Protein AF-A0A3P6GU31-F1 (afdb_monomer_lite)

pLDDT: mean 77.69, std 10.64, range [45.56, 94.94]

Radius of gyration: 26.16 Å; chains: 1; bounding box: 77×28×42 Å

Sequence (74 aa):
MSRRLTAEEKGKGVRTPAPSGNYKRIRAPELDTSALIHANLLTLIGRLTNPQAQQVKDVISALPKKWNLEGSVT

Foldseek 3Di:
DDDDDDCVRVVHDPPDPDPPDDPDDDDDDDDDCVVVCVVCVPPDDDDDPDCPVDPPVNVVVCVVVPPPPPDDDD

Structure (mmCIF, N/CA/C/O backbone):
data_AF-A0A3P6GU31-F1
#
_entry.id   AF-A0A3P6GU31-F1
#
loop_
_atom_site.group_PDB
_atom_site.id
_atom_site.type_symbol
_atom_site.label_atom_id
_atom_site.label_alt_id
_atom_site.label_comp_id
_atom_site.label_asym_id
_atom_site.label_entity_id
_atom_site.label_seq_id
_atom_site.pdbx_PDB_ins_code
_atom_site.Cartn_x
_atom_site.Cartn_y
_atom_site.Cartn_z
_atom_site.occupancy
_atom_site.B_iso_or_equiv
_atom_site.auth_seq_id
_atom_site.auth_comp_id
_atom_site.auth_asym_id
_atom_site.auth_atom_id
_atom_site.pdbx_PDB_model_num
ATOM 1 N N . MET A 1 1 ? 55.464 19.768 13.380 1.00 45.56 1 MET A N 1
ATOM 2 C CA . MET A 1 1 ? 54.736 20.605 12.400 1.00 45.56 1 MET A CA 1
ATOM 3 C C . MET A 1 1 ? 54.048 19.689 11.397 1.00 45.56 1 MET A C 1
ATOM 5 O O . MET A 1 1 ? 54.699 19.199 10.484 1.00 45.56 1 MET A O 1
ATOM 9 N N . SER A 1 2 ? 52.773 19.365 11.607 1.00 66.94 2 SER A N 1
ATOM 10 C CA . SER A 1 2 ? 51.998 18.495 10.713 1.00 66.94 2 SER A CA 1
ATOM 11 C C . SER A 1 2 ? 51.495 19.294 9.504 1.00 66.94 2 SER A C 1
ATOM 13 O O . SER A 1 2 ? 50.786 20.289 9.650 1.00 66.94 2 SER A O 1
ATOM 15 N N . ARG A 1 3 ? 51.900 18.887 8.293 1.00 82.75 3 ARG A N 1
ATOM 16 C CA . ARG A 1 3 ? 51.482 19.526 7.035 1.00 82.75 3 ARG A CA 1
ATOM 17 C C . ARG A 1 3 ? 49.973 19.339 6.830 1.00 82.75 3 ARG A C 1
ATOM 19 O O . ARG A 1 3 ? 49.441 18.254 7.051 1.00 82.75 3 ARG A O 1
ATOM 26 N N . ARG A 1 4 ? 49.272 20.393 6.391 1.00 80.00 4 ARG A N 1
ATOM 27 C CA . ARG A 1 4 ? 47.855 20.306 5.997 1.00 80.00 4 ARG A CA 1
ATOM 28 C C . ARG A 1 4 ? 47.722 19.441 4.738 1.00 80.00 4 ARG A C 1
ATOM 30 O O . ARG A 1 4 ? 48.269 19.808 3.704 1.00 80.00 4 ARG A O 1
ATOM 37 N N . LEU A 1 5 ? 46.960 18.347 4.838 1.00 81.19 5 LEU A N 1
ATOM 38 C CA . LEU A 1 5 ? 46.599 17.500 3.694 1.00 81.19 5 LEU A CA 1
ATOM 39 C C . LEU A 1 5 ? 45.665 18.251 2.733 1.00 81.19 5 LEU A C 1
ATOM 41 O O . LEU A 1 5 ? 44.743 18.964 3.171 1.00 81.19 5 LEU A O 1
ATOM 45 N N . THR A 1 6 ? 45.911 18.072 1.441 1.00 79.50 6 THR A N 1
ATOM 46 C CA . THR A 1 6 ? 45.111 18.589 0.326 1.00 79.50 6 THR A CA 1
ATOM 47 C C . THR A 1 6 ? 43.735 17.909 0.270 1.00 79.50 6 THR A C 1
ATOM 49 O O . THR A 1 6 ? 43.469 16.935 0.977 1.00 79.50 6 THR A O 1
ATOM 52 N N . ALA A 1 7 ? 42.802 18.463 -0.510 1.00 75.00 7 ALA A N 1
ATOM 53 C CA . ALA A 1 7 ? 41.444 17.918 -0.617 1.00 75.00 7 ALA A CA 1
ATOM 54 C C . ALA A 1 7 ? 41.428 16.496 -1.211 1.00 75.00 7 ALA A C 1
ATOM 56 O O . ALA A 1 7 ? 40.675 15.645 -0.733 1.00 75.00 7 ALA A O 1
ATOM 57 N N . GLU A 1 8 ? 42.314 16.237 -2.176 1.00 73.00 8 GLU A N 1
ATOM 58 C CA . GLU A 1 8 ? 42.507 14.935 -2.823 1.00 73.00 8 GLU A CA 1
ATOM 59 C C . GLU A 1 8 ? 43.047 13.893 -1.836 1.00 73.00 8 GLU A C 1
ATOM 61 O O . GLU A 1 8 ? 42.455 12.827 -1.689 1.00 73.00 8 GLU A O 1
ATOM 66 N N . GLU A 1 9 ? 44.086 14.236 -1.066 1.00 78.56 9 GLU A N 1
ATOM 67 C CA . GLU A 1 9 ? 44.654 13.362 -0.023 1.00 78.56 9 GLU A CA 1
ATOM 68 C C . GLU A 1 9 ? 43.652 13.050 1.100 1.00 78.56 9 GLU A C 1
ATOM 70 O O . GLU A 1 9 ? 43.719 11.999 1.732 1.00 78.56 9 GLU A O 1
ATOM 75 N N . LYS A 1 10 ? 42.696 13.953 1.353 1.00 82.06 10 LYS A N 1
ATOM 76 C CA . LYS A 1 10 ? 41.604 13.745 2.320 1.00 82.06 10 LYS A CA 1
ATOM 77 C C . LYS A 1 10 ? 40.458 12.889 1.769 1.00 82.06 10 LYS A C 1
ATOM 79 O O . LYS A 1 10 ? 39.494 12.663 2.499 1.00 82.06 10 LYS A O 1
ATOM 84 N N . GLY A 1 11 ? 40.503 12.485 0.497 1.00 70.62 11 GLY A N 1
ATOM 85 C CA . GLY A 1 11 ? 39.402 11.791 -0.178 1.00 70.62 11 GLY A CA 1
ATOM 86 C C . GLY A 1 11 ? 38.137 12.644 -0.329 1.00 70.62 11 GLY A C 1
ATOM 87 O O . GLY A 1 11 ? 37.055 12.117 -0.582 1.00 70.62 11 GLY A O 1
ATOM 88 N N . LYS A 1 12 ? 38.235 13.970 -0.157 1.00 69.06 12 LYS A N 1
ATOM 89 C CA . LYS A 1 12 ? 37.092 14.881 -0.261 1.00 69.06 12 LYS A CA 1
ATOM 90 C C . LYS A 1 12 ? 36.988 15.403 -1.687 1.00 69.06 12 LYS A C 1
ATOM 92 O O . LYS A 1 12 ? 37.660 16.360 -2.052 1.00 69.06 12 LYS A O 1
ATOM 97 N N . GLY A 1 13 ? 36.085 14.806 -2.460 1.00 67.88 13 GLY A N 1
ATOM 98 C CA . GLY A 1 13 ? 35.591 15.412 -3.696 1.00 67.88 13 GLY A CA 1
ATOM 99 C C . GLY A 1 13 ? 36.417 15.144 -4.951 1.00 67.88 13 GLY A C 1
ATOM 100 O O . GLY A 1 13 ? 36.436 15.998 -5.835 1.00 67.88 13 GLY A O 1
ATOM 101 N N . VAL A 1 14 ? 37.038 13.967 -5.090 1.00 65.25 14 VAL A N 1
ATOM 102 C CA . VAL A 1 14 ? 37.475 13.514 -6.420 1.00 65.25 14 VAL A CA 1
ATOM 103 C C . VAL A 1 14 ? 36.215 13.274 -7.249 1.00 65.25 14 VAL A C 1
ATOM 105 O O . VAL A 1 14 ? 35.537 12.257 -7.113 1.00 65.25 14 VAL A O 1
ATOM 108 N N . ARG A 1 15 ? 35.849 14.269 -8.059 1.00 64.69 15 ARG A N 1
ATOM 109 C CA . ARG A 1 15 ? 34.740 14.183 -9.004 1.00 64.69 15 ARG A CA 1
ATOM 110 C C . ARG A 1 15 ? 35.086 13.085 -10.001 1.00 64.69 15 ARG A C 1
ATOM 112 O O . ARG A 1 15 ? 35.946 13.282 -10.855 1.00 64.69 15 ARG A O 1
ATOM 119 N N . THR A 1 16 ? 34.429 11.934 -9.887 1.00 71.31 16 THR A N 1
ATOM 120 C CA . THR A 1 16 ? 34.522 10.889 -10.905 1.00 71.31 16 THR A CA 1
ATOM 121 C C . THR A 1 16 ? 34.149 11.524 -12.248 1.00 71.31 16 THR A C 1
ATOM 123 O O . THR A 1 16 ? 33.134 12.235 -12.304 1.00 71.31 16 THR A O 1
ATOM 126 N N . PRO A 1 17 ? 34.958 11.360 -13.310 1.00 70.38 17 PRO A N 1
ATOM 127 C CA . PRO A 1 17 ? 34.582 11.856 -14.625 1.00 70.38 17 PRO A CA 1
ATOM 128 C C . PRO A 1 17 ? 33.201 11.300 -14.973 1.00 70.38 17 PRO A C 1
ATOM 130 O O . PRO A 1 17 ? 32.910 10.131 -14.707 1.00 70.38 17 PRO A O 1
ATOM 133 N N . ALA A 1 18 ? 32.326 12.161 -15.498 1.00 69.44 18 ALA A N 1
ATOM 134 C CA . ALA A 1 18 ? 30.996 11.737 -15.913 1.00 69.44 18 ALA A CA 1
ATOM 135 C C . ALA A 1 18 ? 31.150 10.558 -16.890 1.00 69.44 18 ALA A C 1
ATOM 137 O O . ALA A 1 18 ? 32.008 10.638 -17.774 1.00 69.44 18 ALA A O 1
ATOM 138 N N . PRO A 1 19 ? 30.379 9.466 -16.732 1.00 69.06 19 PRO A N 1
ATOM 139 C CA . PRO A 1 19 ? 30.511 8.307 -17.602 1.00 69.06 19 PRO A CA 1
ATOM 140 C C . PRO A 1 19 ? 30.341 8.753 -19.059 1.00 69.06 19 PRO A C 1
ATOM 142 O O . PRO A 1 19 ? 29.311 9.313 -19.433 1.00 69.06 19 PRO A O 1
ATOM 145 N N . SER A 1 20 ? 31.373 8.535 -19.876 1.00 69.19 20 SER A N 1
ATOM 146 C CA . SER A 1 20 ? 31.410 8.905 -21.293 1.00 69.19 20 SER A CA 1
ATOM 147 C C . SER A 1 20 ? 30.671 7.864 -22.134 1.00 69.19 20 SER A C 1
ATOM 149 O O . SER A 1 20 ? 31.262 7.160 -22.952 1.00 69.19 20 SER A O 1
ATOM 151 N N . GLY A 1 21 ? 29.374 7.712 -21.887 1.00 69.06 21 GLY A N 1
ATOM 152 C CA . GLY A 1 21 ? 28.528 6.772 -22.605 1.00 69.06 21 GLY A CA 1
ATOM 153 C C . GLY A 1 21 ? 27.208 7.418 -22.975 1.00 69.06 21 GLY A C 1
ATOM 154 O O . GLY A 1 21 ? 26.545 8.009 -22.125 1.00 69.06 21 GLY A O 1
ATOM 155 N N . ASN A 1 22 ? 26.805 7.275 -24.239 1.00 69.81 22 ASN A N 1
ATOM 156 C CA . ASN A 1 22 ? 25.426 7.519 -24.644 1.00 69.81 22 ASN A CA 1
ATOM 157 C C . ASN A 1 22 ? 24.512 6.702 -23.725 1.00 69.81 22 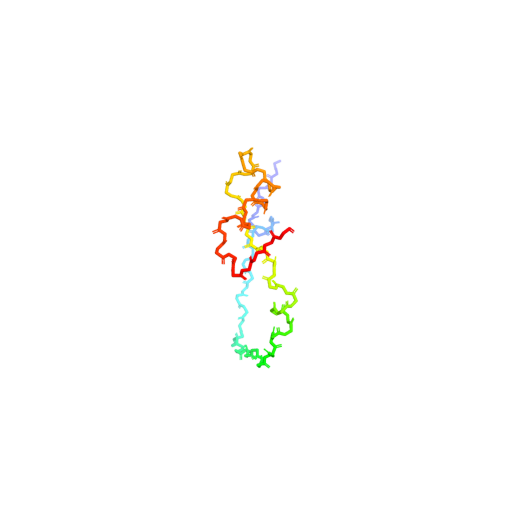ASN A C 1
ATOM 159 O O . ASN A 1 22 ? 24.513 5.470 -23.791 1.00 69.81 22 ASN A O 1
ATOM 163 N N . TYR A 1 23 ? 23.748 7.373 -22.862 1.00 68.25 23 TYR A N 1
ATOM 164 C CA . TYR A 1 23 ? 22.723 6.719 -22.060 1.00 68.25 23 TYR A CA 1
ATOM 165 C C . TYR A 1 23 ? 21.754 6.022 -23.014 1.00 68.25 23 TYR A C 1
ATOM 167 O O . TYR A 1 23 ? 20.979 6.669 -23.723 1.00 68.25 23 TYR A O 1
ATOM 175 N N . LYS A 1 24 ? 21.813 4.689 -23.067 1.00 73.62 24 LYS A N 1
ATOM 176 C CA . LYS A 1 24 ? 20.828 3.907 -23.808 1.00 73.62 24 LYS A 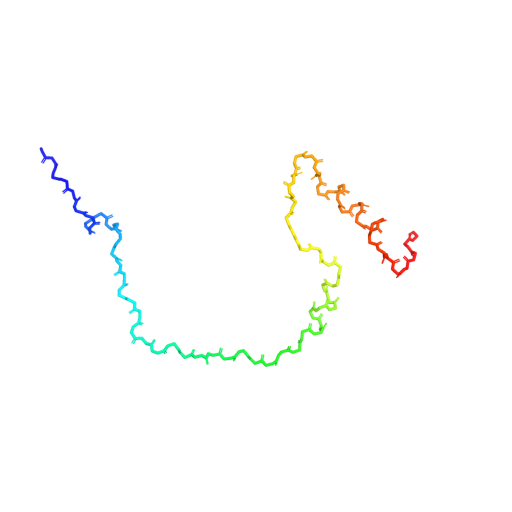CA 1
ATOM 177 C C . LYS A 1 24 ? 19.490 4.102 -23.107 1.00 73.62 24 LYS A C 1
ATOM 179 O O . LYS A 1 24 ? 19.343 3.755 -21.939 1.00 73.62 24 LYS A O 1
ATOM 184 N N . ARG A 1 25 ? 18.522 4.689 -23.810 1.00 76.75 25 ARG A N 1
ATOM 185 C CA . ARG A 1 25 ? 17.146 4.804 -23.324 1.00 76.75 25 ARG A CA 1
ATOM 186 C C . ARG A 1 25 ? 16.530 3.412 -23.322 1.00 76.75 25 ARG A C 1
ATOM 188 O O . ARG A 1 25 ? 16.162 2.895 -24.370 1.00 76.75 25 ARG A O 1
ATOM 195 N N . ILE A 1 26 ? 16.460 2.801 -22.148 1.00 81.31 26 ILE A N 1
ATOM 196 C CA . ILE A 1 26 ? 15.771 1.530 -21.949 1.00 81.31 26 ILE A CA 1
ATOM 197 C C . ILE A 1 26 ? 14.312 1.874 -21.652 1.00 81.31 26 ILE A C 1
ATOM 199 O O . ILE A 1 26 ? 14.037 2.616 -20.709 1.00 81.31 26 ILE A O 1
ATOM 203 N N . ARG A 1 27 ? 13.378 1.396 -22.479 1.00 81.81 27 ARG A N 1
ATOM 204 C CA . ARG A 1 27 ? 11.943 1.520 -22.202 1.00 81.81 27 ARG A CA 1
ATOM 205 C C . ARG A 1 27 ? 11.512 0.287 -21.419 1.00 81.81 27 ARG A C 1
ATOM 207 O O . ARG A 1 27 ? 11.845 -0.827 -21.815 1.00 81.81 27 ARG A O 1
ATOM 214 N N . ALA A 1 28 ? 10.802 0.493 -20.314 1.00 83.25 28 ALA A N 1
ATOM 215 C CA . ALA A 1 28 ? 10.185 -0.616 -19.603 1.00 83.25 28 ALA A CA 1
ATOM 216 C C . ALA A 1 28 ? 9.160 -1.309 -20.523 1.00 83.25 28 ALA A C 1
ATOM 218 O O . ALA A 1 28 ? 8.486 -0.614 -21.295 1.00 83.25 28 ALA A O 1
ATOM 219 N N . PRO A 1 29 ? 9.057 -2.647 -20.475 1.00 88.44 29 PRO A N 1
ATOM 220 C CA . PRO A 1 29 ? 7.998 -3.361 -21.171 1.00 88.44 29 PRO A CA 1
ATOM 221 C C . PRO A 1 29 ? 6.629 -2.949 -20.622 1.00 88.44 29 PRO A C 1
ATOM 223 O O . PRO A 1 29 ? 6.510 -2.492 -19.482 1.00 88.44 29 PRO A O 1
ATOM 226 N N . GLU A 1 30 ? 5.598 -3.116 -21.443 1.00 89.06 30 GLU A N 1
ATOM 227 C CA . GLU A 1 30 ? 4.219 -2.964 -20.994 1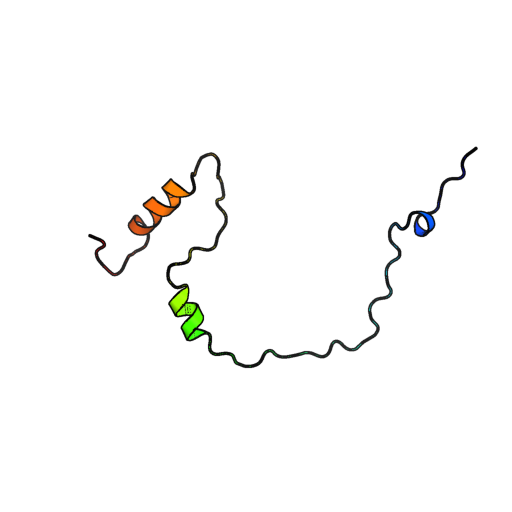.00 89.06 30 GLU A CA 1
ATOM 228 C C . GLU A 1 30 ? 3.898 -4.103 -20.021 1.00 89.06 30 GLU A C 1
ATOM 230 O O . GLU A 1 30 ? 4.072 -5.277 -20.349 1.00 89.06 30 GLU A O 1
ATOM 235 N N . LEU A 1 31 ? 3.523 -3.748 -18.793 1.00 90.19 31 LEU A N 1
ATOM 236 C CA . LEU A 1 31 ? 3.289 -4.695 -17.712 1.00 90.19 31 LEU A CA 1
ATOM 237 C C . LEU A 1 31 ? 1.862 -4.514 -17.212 1.00 90.19 31 LEU A C 1
ATOM 239 O O . LEU A 1 31 ? 1.479 -3.411 -16.815 1.00 90.19 31 LEU A O 1
ATOM 243 N N . ASP A 1 32 ? 1.088 -5.595 -17.221 1.00 93.81 32 ASP A N 1
ATOM 244 C CA . ASP A 1 32 ? -0.232 -5.584 -16.608 1.00 93.81 32 ASP A CA 1
ATOM 245 C C . ASP A 1 32 ? -0.083 -5.505 -15.082 1.00 93.81 32 ASP A C 1
ATOM 247 O O . ASP A 1 32 ? 0.489 -6.386 -14.438 1.00 93.81 32 ASP A O 1
ATOM 251 N N . THR A 1 33 ? -0.582 -4.413 -14.504 1.00 93.19 33 THR A N 1
ATOM 252 C CA . THR A 1 33 ? -0.521 -4.132 -13.062 1.00 93.19 33 THR A CA 1
ATOM 253 C C . THR A 1 33 ? -1.869 -4.310 -12.372 1.00 93.19 33 THR A C 1
ATOM 255 O O . THR A 1 33 ? -1.967 -4.082 -11.166 1.00 93.19 33 THR A O 1
ATOM 258 N N . SER A 1 34 ? -2.894 -4.777 -13.090 1.00 94.94 34 SER A N 1
ATOM 259 C CA . SER A 1 34 ? -4.266 -4.918 -12.589 1.00 94.94 34 SER A CA 1
ATOM 260 C C . SER A 1 34 ? -4.335 -5.744 -11.302 1.00 94.94 34 SER A C 1
ATOM 262 O O . SER A 1 34 ? -4.981 -5.344 -10.334 1.00 94.94 34 SER A O 1
ATOM 264 N N . ALA A 1 35 ? -3.591 -6.852 -11.243 1.00 93.44 35 ALA A N 1
ATOM 265 C CA . ALA A 1 35 ? -3.521 -7.707 -10.059 1.00 93.44 35 ALA A CA 1
ATOM 266 C C . ALA A 1 35 ? -2.885 -6.999 -8.847 1.00 93.44 35 ALA A C 1
ATOM 268 O O . ALA A 1 35 ? -3.364 -7.139 -7.722 1.00 93.44 35 ALA A O 1
ATOM 269 N N . LEU A 1 36 ? -1.829 -6.208 -9.070 1.00 90.06 36 LEU A N 1
ATOM 270 C CA . LEU A 1 36 ? -1.146 -5.457 -8.011 1.00 90.06 36 LEU A CA 1
ATOM 271 C C . LEU A 1 36 ? -2.007 -4.305 -7.496 1.00 90.06 36 LEU A C 1
ATOM 273 O O . LEU A 1 36 ? -2.028 -4.058 -6.292 1.00 90.06 36 LEU A O 1
ATOM 277 N N . ILE A 1 37 ? -2.731 -3.632 -8.393 1.00 88.69 37 ILE A N 1
ATOM 278 C CA . ILE A 1 37 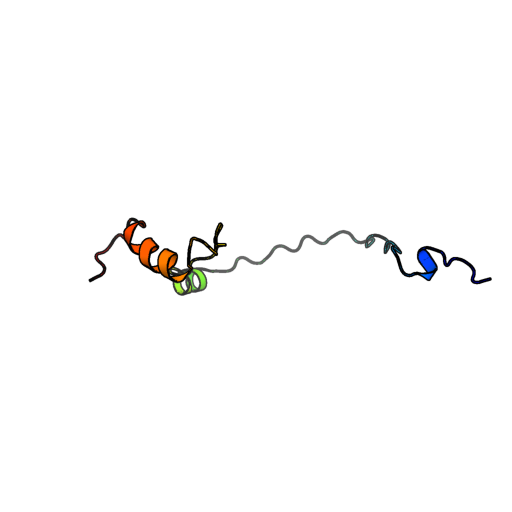? -3.698 -2.595 -8.033 1.00 88.69 37 ILE A CA 1
ATOM 279 C C . ILE A 1 37 ? -4.791 -3.215 -7.168 1.00 88.69 37 ILE A C 1
ATOM 281 O O . ILE A 1 37 ? -5.003 -2.746 -6.054 1.00 88.69 37 ILE A O 1
ATOM 285 N N . HIS A 1 38 ? -5.410 -4.311 -7.620 1.00 90.62 38 HIS A N 1
ATOM 286 C CA . HIS A 1 38 ? -6.467 -4.997 -6.876 1.00 90.62 38 HIS A CA 1
ATOM 287 C C . HIS A 1 38 ? -6.002 -5.450 -5.483 1.00 90.62 38 HIS A C 1
ATOM 289 O O . HIS A 1 38 ? -6.700 -5.237 -4.495 1.00 90.62 38 HIS A O 1
ATOM 295 N N . ALA A 1 39 ? -4.791 -6.008 -5.379 1.00 91.12 39 ALA A N 1
ATOM 296 C CA . ALA A 1 39 ? -4.213 -6.438 -4.106 1.00 91.12 39 ALA A CA 1
ATOM 297 C C . ALA A 1 39 ? -3.932 -5.284 -3.121 1.00 91.12 39 ALA A C 1
ATOM 299 O O . ALA A 1 39 ? -3.829 -5.526 -1.922 1.00 91.12 39 ALA A O 1
ATOM 300 N N . ASN A 1 40 ? -3.806 -4.043 -3.605 1.00 87.38 40 ASN A N 1
ATOM 301 C CA . ASN A 1 40 ? -3.438 -2.869 -2.804 1.00 87.38 40 ASN A CA 1
ATOM 302 C C . ASN A 1 40 ? -4.515 -1.773 -2.793 1.00 87.38 40 ASN A C 1
ATOM 304 O O . ASN A 1 40 ? -4.225 -0.641 -2.408 1.00 87.38 40 ASN A O 1
ATOM 308 N N . LEU A 1 41 ? -5.756 -2.085 -3.186 1.00 84.00 41 LEU A N 1
ATOM 309 C CA . LEU A 1 41 ? -6.846 -1.101 -3.276 1.00 84.00 41 LEU A CA 1
ATOM 310 C C . LEU A 1 41 ? -7.104 -0.350 -1.961 1.00 84.00 41 LEU A C 1
ATOM 312 O O . LEU A 1 41 ? -7.487 0.815 -1.985 1.00 84.00 41 LEU A O 1
ATOM 316 N N . LEU A 1 42 ? -6.881 -1.005 -0.819 1.00 81.75 42 LEU A N 1
ATOM 317 C CA . LEU A 1 42 ? -7.112 -0.443 0.517 1.00 81.75 42 LEU A CA 1
ATOM 318 C C . LEU A 1 42 ? -5.826 0.057 1.198 1.00 81.75 42 LEU A C 1
ATOM 320 O O . LEU A 1 42 ? -5.825 0.350 2.394 1.00 81.75 42 LEU A O 1
ATOM 324 N N . THR A 1 43 ? -4.722 0.158 0.458 1.00 83.62 43 THR A N 1
ATOM 325 C CA . THR A 1 43 ? -3.438 0.607 1.000 1.00 83.62 43 THR A CA 1
ATOM 326 C C . THR A 1 43 ? -3.343 2.131 0.946 1.00 83.62 43 THR A C 1
ATOM 328 O O . THR A 1 43 ? -3.313 2.730 -0.127 1.00 83.62 43 THR A O 1
ATOM 331 N N . LEU A 1 44 ? -3.230 2.781 2.108 1.00 79.06 44 LEU A N 1
ATOM 332 C CA . LEU A 1 44 ? -2.961 4.218 2.194 1.00 79.06 44 LEU A CA 1
ATOM 333 C C . LEU A 1 44 ? -1.450 4.481 2.259 1.00 79.06 44 LEU A C 1
ATOM 335 O O . LEU A 1 44 ? -0.788 4.083 3.216 1.00 79.06 44 LEU A O 1
ATOM 339 N N . ILE A 1 45 ? -0.915 5.215 1.281 1.00 82.94 45 ILE A N 1
ATOM 340 C CA . ILE A 1 45 ? 0.498 5.617 1.240 1.00 82.94 45 ILE A CA 1
ATOM 341 C C . ILE A 1 45 ? 0.596 7.128 1.463 1.00 82.94 45 ILE A C 1
ATOM 343 O O . ILE A 1 45 ? 0.049 7.917 0.696 1.00 82.94 45 ILE A O 1
ATOM 347 N N . GLY A 1 46 ? 1.311 7.551 2.506 1.00 83.75 46 GLY A N 1
ATOM 348 C CA . GLY A 1 46 ? 1.490 8.968 2.811 1.00 83.75 46 GLY A CA 1
ATOM 349 C C . GLY A 1 46 ? 2.331 9.222 4.059 1.00 83.75 46 GLY A C 1
ATOM 350 O O . GLY A 1 46 ? 2.762 8.295 4.741 1.00 83.75 46 GLY A O 1
ATOM 351 N N . ARG A 1 47 ? 2.570 10.503 4.358 1.00 79.56 47 ARG A N 1
ATOM 352 C CA . ARG A 1 47 ? 3.239 10.957 5.588 1.00 79.56 47 ARG A CA 1
ATOM 353 C C . ARG A 1 47 ? 2.243 11.737 6.437 1.00 79.56 47 ARG A C 1
ATOM 355 O O . ARG A 1 47 ? 1.535 12.585 5.898 1.00 79.56 47 ARG A O 1
ATOM 362 N N . LEU A 1 48 ? 2.218 11.496 7.748 1.00 84.38 48 LEU A N 1
ATOM 363 C CA . LEU A 1 48 ? 1.497 12.383 8.661 1.00 84.38 48 LEU A CA 1
ATOM 364 C C . LEU A 1 48 ? 2.261 13.699 8.800 1.00 84.38 48 LEU A C 1
ATOM 366 O O . LEU A 1 48 ? 3.470 13.703 9.026 1.00 84.38 48 LEU A O 1
ATOM 370 N N . THR A 1 49 ? 1.546 14.813 8.676 1.00 83.62 49 THR A N 1
ATOM 371 C CA . THR A 1 49 ? 2.117 16.160 8.781 1.00 83.62 49 THR A CA 1
ATOM 372 C C . THR A 1 49 ? 2.415 16.552 10.224 1.00 83.62 49 THR A C 1
ATOM 374 O O . THR A 1 49 ? 3.377 17.278 10.457 1.00 83.62 49 THR A O 1
ATOM 377 N N . ASN A 1 50 ? 1.645 16.052 11.199 1.00 86.50 50 ASN A N 1
ATOM 378 C CA . ASN A 1 50 ? 1.889 16.304 12.620 1.00 86.50 50 ASN A CA 1
ATOM 379 C C . ASN A 1 50 ? 1.697 15.038 13.478 1.00 86.50 50 ASN A C 1
ATOM 381 O O . ASN A 1 50 ? 0.649 14.879 14.098 1.00 86.50 50 ASN A O 1
ATOM 385 N N . PRO A 1 51 ? 2.705 14.152 13.571 1.00 81.94 51 PRO A N 1
ATOM 386 C CA . PRO A 1 51 ? 2.596 12.893 14.316 1.00 81.94 51 PRO A CA 1
ATOM 387 C C . PRO A 1 51 ? 2.359 13.059 15.826 1.00 81.94 51 PRO A C 1
ATOM 389 O O . PRO A 1 51 ? 1.894 12.128 16.475 1.00 81.94 51 PRO A O 1
ATOM 392 N N . GLN A 1 52 ? 2.697 14.225 16.392 1.00 84.44 52 GLN A N 1
ATOM 393 C CA . GLN A 1 52 ? 2.528 14.517 17.821 1.00 84.44 52 GLN A CA 1
ATOM 394 C C . GLN A 1 52 ? 1.063 14.815 18.165 1.00 84.44 52 GLN A C 1
ATOM 396 O O . GLN A 1 52 ? 0.561 14.352 19.184 1.00 84.44 52 GLN A O 1
ATOM 401 N N . ALA A 1 53 ? 0.369 15.562 17.302 1.00 84.44 53 ALA A N 1
ATOM 402 C CA . ALA A 1 53 ? -1.046 15.887 17.488 1.00 84.44 53 ALA A CA 1
ATOM 403 C C . ALA A 1 53 ? -1.996 14.907 16.777 1.00 84.44 53 ALA A C 1
ATOM 405 O O . ALA A 1 53 ? -3.155 14.786 17.159 1.00 84.44 53 ALA A O 1
ATOM 406 N N . GLN A 1 54 ? -1.528 14.228 15.729 1.00 82.94 54 GLN A N 1
ATOM 407 C CA . GLN A 1 54 ? -2.300 13.285 14.926 1.00 82.94 54 GLN A CA 1
AT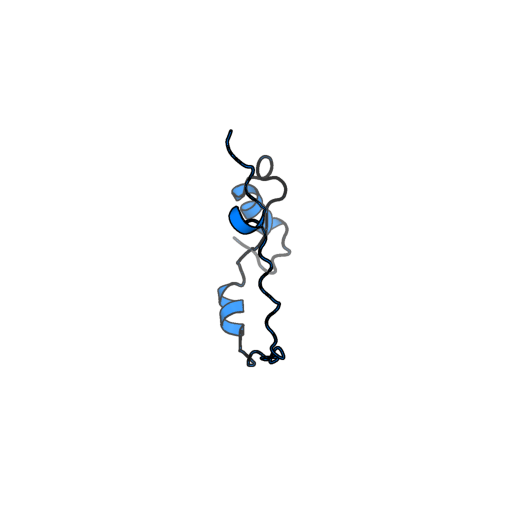OM 408 C C . GLN A 1 54 ? -1.687 11.900 15.100 1.00 82.94 54 GLN A C 1
ATOM 410 O O . GLN A 1 54 ? -0.742 11.534 14.401 1.00 82.94 54 GLN A O 1
ATOM 415 N N . GLN A 1 55 ? -2.208 11.119 16.044 1.00 86.38 55 GLN A N 1
ATOM 416 C CA . GLN A 1 55 ? -1.771 9.733 16.158 1.00 86.38 55 GLN A CA 1
ATOM 417 C C . GLN A 1 55 ? -2.273 8.949 14.944 1.00 86.38 55 GLN A C 1
ATOM 419 O O . GLN A 1 55 ? -3.414 9.104 14.507 1.00 86.38 55 GLN A O 1
ATOM 424 N N . VAL A 1 56 ? -1.426 8.065 14.414 1.00 83.88 56 VAL A N 1
ATOM 425 C CA . VAL A 1 56 ? -1.727 7.255 13.220 1.00 83.88 56 VAL A CA 1
ATOM 426 C C . VAL A 1 56 ? -3.053 6.502 13.370 1.00 83.88 56 VAL A C 1
ATOM 428 O O . VAL A 1 56 ? -3.863 6.487 12.448 1.00 83.88 56 VAL A O 1
ATOM 431 N N . LYS A 1 57 ? -3.313 5.945 14.558 1.00 83.38 57 LYS A N 1
ATOM 432 C CA . LYS A 1 57 ? -4.550 5.215 14.876 1.00 83.38 57 LYS A CA 1
ATOM 433 C C . LYS A 1 57 ? -5.817 6.077 14.719 1.00 83.38 57 LYS A C 1
ATOM 435 O O . LYS A 1 57 ? -6.838 5.605 14.218 1.00 83.38 57 LYS A O 1
ATOM 440 N N . ASP A 1 58 ? -5.743 7.350 15.105 1.00 85.12 58 ASP A N 1
ATOM 441 C CA . ASP A 1 58 ? -6.882 8.272 15.089 1.00 85.12 58 ASP A CA 1
ATOM 442 C C . ASP A 1 58 ? -7.169 8.718 13.651 1.00 85.12 58 ASP A C 1
ATOM 444 O O . ASP A 1 58 ? -8.319 8.844 13.238 1.00 85.12 58 ASP A O 1
ATOM 448 N N . VAL A 1 59 ? -6.116 8.878 12.845 1.00 83.38 59 VAL A N 1
ATOM 449 C CA . VAL A 1 59 ? -6.245 9.159 11.411 1.00 83.38 59 VAL A CA 1
ATOM 450 C C . VAL A 1 59 ? -6.856 7.964 10.677 1.00 83.38 59 VAL A C 1
ATOM 452 O O . VAL A 1 59 ? -7.824 8.147 9.943 1.00 83.38 59 VAL A O 1
ATOM 455 N N . ILE A 1 60 ? -6.355 6.745 10.910 1.00 84.12 60 ILE A N 1
ATOM 456 C CA . ILE A 1 60 ? -6.879 5.521 10.277 1.00 84.12 60 ILE A CA 1
ATOM 457 C C . ILE A 1 60 ? -8.364 5.323 10.600 1.00 84.12 60 ILE A C 1
ATOM 459 O O . ILE A 1 60 ? -9.150 5.041 9.702 1.00 84.12 60 ILE A O 1
ATOM 463 N N . SER A 1 61 ? -8.772 5.523 11.854 1.00 83.88 61 SER A N 1
ATOM 464 C CA . SER A 1 61 ? -10.177 5.375 12.265 1.00 83.88 61 SER A CA 1
ATOM 465 C C . SER 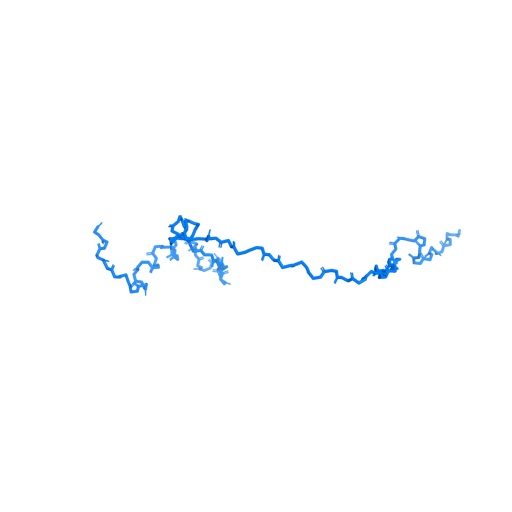A 1 61 ? -11.100 6.491 11.755 1.00 83.88 61 SER A C 1
ATOM 467 O O . SER A 1 61 ? -12.305 6.274 11.602 1.00 83.88 61 SER A O 1
ATOM 469 N N . ALA A 1 62 ? -10.567 7.681 11.462 1.00 82.56 62 ALA A N 1
ATOM 470 C CA . ALA A 1 62 ? -11.337 8.794 10.909 1.00 82.56 62 ALA A CA 1
ATOM 471 C C . ALA A 1 62 ? -11.512 8.726 9.382 1.00 82.56 62 ALA A C 1
ATOM 473 O O . ALA A 1 62 ? -12.470 9.301 8.861 1.00 82.56 62 ALA A O 1
ATOM 474 N N . LEU A 1 63 ? -10.611 8.053 8.661 1.00 79.06 63 LEU A N 1
ATOM 475 C CA . LEU A 1 63 ? -10.624 7.988 7.195 1.00 79.06 63 LEU A CA 1
ATOM 476 C C . LEU A 1 63 ? -11.912 7.384 6.607 1.00 79.06 63 LEU A C 1
ATOM 478 O O . LEU A 1 63 ? -12.491 8.037 5.738 1.00 79.06 63 LEU A O 1
ATOM 482 N N . PRO A 1 64 ? -12.438 6.242 7.098 1.00 76.44 64 PRO A N 1
ATOM 483 C CA . PRO A 1 64 ? -13.696 5.674 6.609 1.00 76.44 64 PRO A CA 1
ATOM 484 C C . PRO A 1 64 ? -14.885 6.637 6.702 1.00 76.44 64 PRO A C 1
ATOM 486 O O . PRO A 1 64 ? -15.770 6.614 5.861 1.00 76.44 64 PRO A O 1
ATOM 489 N N . LYS A 1 65 ? -14.900 7.524 7.705 1.00 79.62 65 LYS A N 1
ATOM 490 C CA . LYS A 1 65 ? -15.995 8.488 7.914 1.00 79.62 65 LYS A CA 1
ATOM 491 C C . LYS A 1 65 ? -15.951 9.673 6.948 1.00 79.62 65 LYS A C 1
ATOM 493 O O . LYS A 1 65 ? -16.932 10.397 6.833 1.00 79.62 65 LYS A O 1
ATOM 498 N N . LYS A 1 66 ? -14.786 9.932 6.347 1.00 73.69 66 LYS A N 1
ATOM 499 C CA . LYS A 1 66 ? -14.530 11.095 5.484 1.00 73.69 66 LYS A CA 1
ATOM 500 C C . LYS A 1 66 ? -14.392 10.726 4.018 1.00 73.69 66 LYS A C 1
ATOM 502 O O . LYS A 1 66 ? -14.640 11.574 3.166 1.00 73.69 66 LYS A O 1
ATOM 507 N N . TRP A 1 67 ? -13.973 9.501 3.715 1.00 73.69 67 TRP A N 1
ATOM 508 C CA . TRP A 1 67 ? -14.131 8.984 2.369 1.00 73.69 67 TRP A CA 1
ATOM 509 C C . TRP A 1 67 ? -15.619 8.805 2.094 1.00 73.69 67 TRP A C 1
ATOM 511 O O . TRP A 1 67 ? -16.339 8.257 2.925 1.00 73.69 67 TRP A O 1
ATOM 521 N N . ASN A 1 68 ? -16.074 9.270 0.929 1.00 64.44 68 ASN A N 1
ATOM 522 C CA . ASN A 1 68 ? -17.362 8.866 0.378 1.00 64.44 68 ASN A CA 1
ATOM 523 C C . ASN A 1 68 ? -17.256 7.372 0.061 1.00 64.44 68 ASN A C 1
ATOM 525 O O . ASN A 1 68 ? -16.919 6.984 -1.055 1.00 64.44 68 ASN A O 1
ATOM 529 N N . LEU A 1 69 ? -17.425 6.544 1.089 1.00 62.47 69 LEU A N 1
ATOM 530 C CA . LEU A 1 69 ? -17.498 5.107 0.948 1.00 62.47 69 LEU A CA 1
ATOM 531 C C . LEU A 1 69 ? -18.803 4.813 0.212 1.00 62.47 69 LEU A C 1
ATOM 533 O O . LEU A 1 69 ? -19.894 4.968 0.760 1.00 62.47 69 LEU A O 1
ATOM 537 N N . GLU A 1 70 ? -18.688 4.416 -1.048 1.00 58.62 70 GLU A N 1
ATOM 538 C CA . GLU A 1 70 ? -19.764 3.752 -1.777 1.00 58.62 70 GLU A CA 1
ATOM 539 C C . GLU A 1 70 ? -19.986 2.378 -1.112 1.00 58.62 70 GLU A C 1
ATOM 541 O O . GLU A 1 70 ? -19.383 1.379 -1.497 1.00 58.62 70 GLU A O 1
ATOM 546 N N . GLY A 1 71 ? -20.769 2.343 -0.028 1.00 62.31 71 GLY A N 1
ATOM 547 C CA . GLY A 1 71 ? -21.087 1.123 0.723 1.00 62.31 71 GLY A CA 1
ATOM 548 C C . GLY A 1 71 ? -21.139 1.323 2.241 1.00 62.31 71 GLY A C 1
ATOM 549 O O . GLY A 1 71 ? -20.298 2.000 2.830 1.00 62.31 71 GLY A O 1
ATOM 550 N N . SER A 1 72 ? -22.143 0.725 2.889 1.00 51.97 72 SER A N 1
ATOM 551 C CA . SER A 1 72 ? -22.314 0.770 4.346 1.00 51.97 72 SER A CA 1
ATOM 552 C C . SER A 1 72 ? -21.350 -0.208 5.024 1.00 51.97 72 SER A C 1
ATOM 554 O O . SER A 1 72 ? -21.388 -1.405 4.748 1.00 51.97 72 SER A O 1
ATOM 556 N N . VAL A 1 73 ? -20.487 0.295 5.910 1.00 56.84 73 VAL A N 1
ATOM 557 C CA . VAL A 1 73 ? -19.657 -0.533 6.798 1.00 56.84 73 VAL A CA 1
ATOM 558 C C . VAL A 1 73 ? -20.436 -0.700 8.103 1.00 56.84 73 VAL A C 1
ATOM 560 O O . VAL A 1 73 ? -20.627 0.285 8.818 1.00 56.84 73 VAL A O 1
ATOM 563 N N . THR A 1 74 ? -20.956 -1.906 8.355 1.00 47.94 74 THR A N 1
ATOM 564 C CA . THR A 1 74 ? -21.701 -2.263 9.581 1.00 47.94 74 THR A CA 1
ATOM 565 C C . THR A 1 74 ? -20.767 -2.795 10.656 1.00 47.94 74 THR A C 1
ATOM 567 O O . THR A 1 74 ? -19.806 -3.507 10.287 1.00 47.94 74 THR A O 1
#

Organism: Brassica oleracea (NCBI:txid3712)

Secondary structure (DSSP, 8-state):
-PPPPPTTTTT----PPPP-S----PPPPP---HHHHHHTTT------S-TTTS-HHHHHHHHHHHS--SS---